Protein AF-A0A963HLE8-F1 (afdb_monomer)

Structure (mmCIF, N/CA/C/O backbone):
data_AF-A0A963HLE8-F1
#
_entry.id   AF-A0A963HLE8-F1
#
loop_
_atom_site.group_PDB
_atom_site.id
_atom_site.type_symbol
_atom_site.label_atom_id
_atom_site.label_alt_id
_atom_site.label_comp_id
_atom_site.label_asym_id
_atom_site.label_entity_id
_atom_site.label_seq_id
_atom_site.pdbx_PDB_ins_code
_atom_site.Cartn_x
_atom_site.Cartn_y
_atom_site.Cartn_z
_atom_site.occupancy
_atom_site.B_i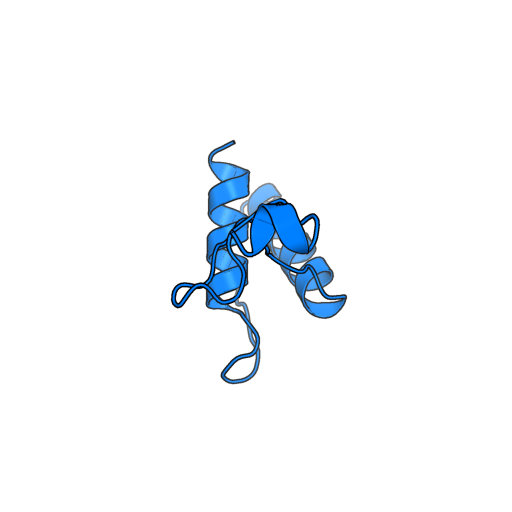so_or_equiv
_atom_site.auth_seq_id
_atom_site.auth_comp_id
_atom_site.auth_asym_id
_atom_site.auth_atom_id
_atom_site.pdbx_PDB_model_num
ATOM 1 N N . MET A 1 1 ? 4.264 4.153 -29.236 1.00 76.31 1 MET A N 1
ATOM 2 C CA . MET A 1 1 ? 5.338 3.329 -29.843 1.00 76.31 1 MET A CA 1
ATOM 3 C C . MET A 1 1 ? 5.453 1.988 -29.130 1.00 76.31 1 MET A C 1
ATOM 5 O O . MET A 1 1 ? 5.121 0.992 -29.747 1.00 76.31 1 MET A O 1
ATOM 9 N N . TYR A 1 2 ? 5.815 1.942 -27.840 1.00 85.25 2 TYR A N 1
ATOM 10 C CA . TYR A 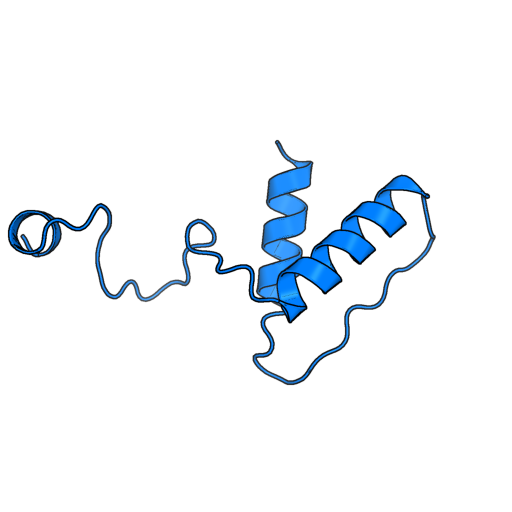1 2 ? 5.811 0.682 -27.076 1.00 85.25 2 TYR A CA 1
ATOM 11 C C . TYR A 1 2 ? 4.405 0.179 -26.727 1.00 85.25 2 TYR A C 1
ATOM 13 O O . TYR A 1 2 ? 4.143 -1.010 -26.848 1.00 85.25 2 TYR A O 1
ATOM 21 N N . GLU A 1 3 ? 3.487 1.076 -26.356 1.00 90.19 3 GLU A N 1
ATOM 22 C CA . GLU A 1 3 ? 2.104 0.710 -26.012 1.00 90.19 3 GLU A CA 1
ATOM 23 C C . GLU A 1 3 ? 1.382 0.030 -27.176 1.00 90.19 3 GLU A C 1
ATOM 25 O O . GLU A 1 3 ? 0.850 -1.060 -27.022 1.00 90.19 3 GLU A O 1
ATOM 30 N N . SER A 1 4 ? 1.450 0.627 -28.366 1.00 89.75 4 SER A N 1
ATOM 31 C CA . SER A 1 4 ? 0.850 0.085 -29.586 1.00 89.75 4 SER A CA 1
ATOM 32 C C . SER A 1 4 ? 1.510 -1.212 -30.063 1.00 89.75 4 SER A C 1
ATOM 34 O O . SER A 1 4 ? 0.828 -2.069 -30.608 1.00 89.75 4 SER A O 1
ATOM 36 N N . PHE A 1 5 ? 2.824 -1.367 -29.867 1.00 92.12 5 PHE A N 1
ATOM 37 C CA . PHE A 1 5 ? 3.559 -2.566 -30.284 1.00 92.12 5 PHE A CA 1
ATOM 38 C C . PHE A 1 5 ? 3.299 -3.768 -29.360 1.00 92.12 5 PHE A C 1
ATOM 40 O O . PHE A 1 5 ? 3.177 -4.888 -29.840 1.00 92.12 5 PHE A O 1
ATOM 47 N N . TYR A 1 6 ? 3.182 -3.538 -28.046 1.00 92.12 6 TYR A N 1
ATOM 48 C CA . TYR A 1 6 ? 2.970 -4.589 -27.039 1.00 92.12 6 TYR A CA 1
ATOM 49 C C . TYR A 1 6 ? 1.519 -4.708 -26.542 1.00 92.12 6 TYR A C 1
ATOM 51 O O . TYR A 1 6 ? 1.243 -5.522 -25.666 1.00 92.12 6 TYR A O 1
ATOM 59 N N . GLY A 1 7 ? 0.594 -3.896 -27.061 1.00 92.69 7 GLY A N 1
ATOM 60 C CA . GLY A 1 7 ? -0.803 -3.880 -26.617 1.00 92.69 7 GLY A CA 1
ATOM 61 C C . GLY A 1 7 ? -0.986 -3.399 -25.172 1.00 92.69 7 GLY A C 1
ATOM 62 O O . GLY A 1 7 ? -1.862 -3.889 -24.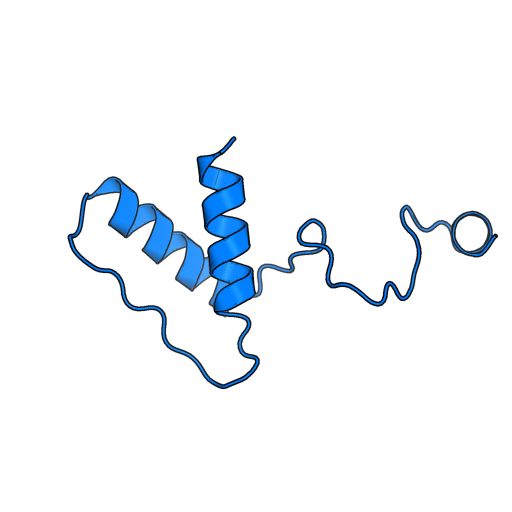465 1.00 92.69 7 GLY A O 1
ATOM 63 N N . LEU A 1 8 ? -0.143 -2.476 -24.700 1.00 90.25 8 LEU A N 1
ATOM 64 C CA . LEU A 1 8 ? -0.246 -1.934 -23.343 1.00 90.25 8 LEU A CA 1
ATOM 65 C C . LEU A 1 8 ? -1.243 -0.777 -23.297 1.00 90.25 8 LEU A C 1
ATOM 67 O O . LEU A 1 8 ? -1.229 0.101 -24.154 1.00 90.25 8 LEU A O 1
ATOM 71 N N . ASN A 1 9 ? -2.038 -0.729 -22.230 1.00 86.94 9 ASN A N 1
ATOM 72 C CA . ASN A 1 9 ? -3.014 0.341 -21.997 1.00 86.94 9 ASN A CA 1
ATOM 73 C C . ASN A 1 9 ? -2.405 1.602 -21.357 1.00 86.94 9 ASN A C 1
ATOM 75 O O . ASN A 1 9 ? -3.107 2.584 -21.138 1.00 86.94 9 ASN A O 1
ATOM 79 N N . ALA A 1 10 ? -1.119 1.565 -21.005 1.00 87.12 10 ALA A N 1
ATOM 80 C CA . ALA A 1 10 ? -0.404 2.679 -20.397 1.00 87.12 10 ALA A CA 1
ATOM 81 C C . ALA A 1 10 ? 1.103 2.558 -20.633 1.00 87.12 10 ALA A C 1
ATOM 83 O O . ALA A 1 10 ? 1.619 1.464 -20.888 1.00 87.12 10 ALA A O 1
ATOM 84 N N . LYS A 1 11 ? 1.815 3.682 -20.482 1.00 87.12 11 LYS A N 1
ATOM 85 C CA . LYS A 1 11 ? 3.266 3.734 -20.676 1.00 87.12 11 LYS A CA 1
ATOM 86 C C . LYS A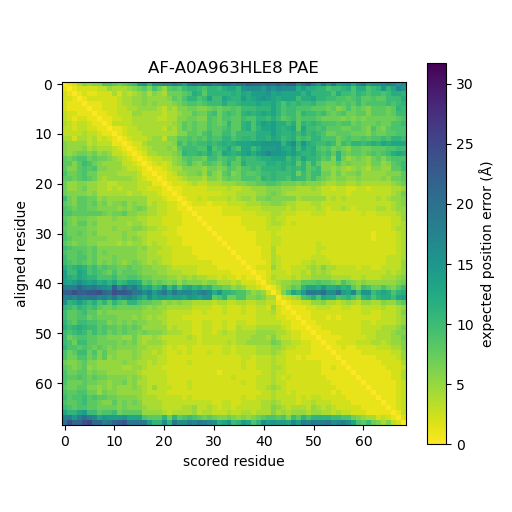 1 11 ? 3.964 2.737 -19.749 1.00 87.12 11 LYS A C 1
ATOM 88 O O . LYS A 1 11 ? 3.813 2.860 -18.530 1.00 87.12 11 LYS A O 1
ATOM 93 N N . PRO A 1 12 ? 4.757 1.798 -20.287 1.00 84.75 12 PRO A N 1
ATOM 94 C CA . PRO A 1 12 ? 5.574 0.928 -19.457 1.00 84.75 12 PRO A CA 1
ATOM 95 C C . PRO A 1 12 ? 6.717 1.723 -18.803 1.00 84.75 12 PRO A C 1
ATOM 97 O O . PRO A 1 12 ? 7.179 2.723 -19.352 1.00 84.75 12 PRO A O 1
ATOM 100 N N . PHE A 1 13 ? 7.183 1.260 -17.637 1.00 81.88 13 PHE A N 1
ATOM 101 C CA . PHE A 1 13 ? 8.368 1.780 -16.929 1.00 81.88 13 PHE A CA 1
ATOM 102 C C . PHE A 1 13 ? 8.304 3.265 -16.531 1.00 81.88 13 PHE A C 1
ATOM 104 O O . PHE A 1 13 ? 9.281 4.005 -16.655 1.00 81.88 13 PHE A O 1
ATOM 111 N N . GLN A 1 14 ? 7.157 3.724 -16.033 1.00 81.69 14 GLN A N 1
ATOM 112 C CA . GLN A 1 14 ? 7.070 5.074 -15.482 1.00 81.69 14 GLN A CA 1
ATOM 113 C C . GLN A 1 14 ? 7.935 5.219 -14.221 1.00 81.69 14 GLN A C 1
ATOM 115 O O . GLN A 1 14 ? 7.935 4.362 -13.342 1.00 81.69 14 GLN A O 1
ATOM 120 N N . LEU A 1 15 ? 8.641 6.348 -14.117 1.00 80.75 15 LEU A N 1
ATOM 121 C CA . LEU A 1 15 ? 9.498 6.681 -12.971 1.00 80.75 15 LEU A CA 1
ATOM 122 C C . LEU A 1 15 ? 8.712 6.927 -11.679 1.00 80.75 15 LEU A C 1
ATOM 124 O O . LEU A 1 15 ? 9.247 6.764 -10.584 1.00 80.75 15 LEU A O 1
ATOM 128 N N . LYS A 1 16 ? 7.454 7.362 -11.795 1.00 80.00 16 LYS A N 1
ATOM 129 C CA . LYS A 1 16 ? 6.592 7.633 -10.646 1.00 80.00 16 LYS A CA 1
ATOM 130 C C . LYS A 1 16 ? 5.642 6.452 -10.445 1.00 80.00 16 LYS A C 1
ATOM 132 O O . LYS A 1 16 ? 5.040 6.011 -11.421 1.00 80.00 16 LYS A O 1
ATOM 137 N N . PRO A 1 17 ? 5.467 5.962 -9.207 1.00 73.06 17 PRO A N 1
ATOM 138 C CA . PRO A 1 17 ? 4.439 4.973 -8.923 1.00 73.06 17 PRO A CA 1
ATOM 139 C C . PRO A 1 17 ? 3.059 5.591 -9.175 1.00 73.06 17 PRO A C 1
ATOM 141 O O . PRO A 1 17 ? 2.701 6.584 -8.539 1.00 73.06 17 PRO A O 1
ATOM 144 N N . ASP A 1 18 ? 2.300 5.003 -10.097 1.00 79.62 18 ASP A N 1
ATOM 145 C CA . ASP A 1 18 ? 0.926 5.404 -10.394 1.00 79.62 18 ASP A CA 1
ATOM 146 C C . ASP A 1 18 ? -0.045 4.650 -9.459 1.00 79.62 18 ASP A C 1
ATOM 148 O O . ASP A 1 18 ? -0.115 3.416 -9.506 1.00 79.62 18 ASP A O 1
ATOM 152 N N . PRO A 1 19 ? -0.803 5.360 -8.597 1.00 74.50 19 PRO A N 1
ATOM 153 C CA . PRO A 1 19 ? -1.763 4.752 -7.674 1.00 74.50 19 PRO A CA 1
ATOM 154 C C . PRO A 1 19 ? -2.843 3.901 -8.352 1.00 74.50 19 PRO A C 1
ATOM 156 O O . PRO A 1 19 ? -3.436 3.043 -7.704 1.00 74.50 19 PRO A O 1
ATOM 159 N N . SER A 1 20 ? -3.118 4.126 -9.637 1.00 79.94 20 SER A N 1
ATOM 160 C CA . SER A 1 20 ? -4.095 3.356 -10.420 1.00 79.94 20 SER A CA 1
ATOM 161 C C . SER A 1 20 ? -3.653 1.912 -10.658 1.00 79.94 20 SER A C 1
ATOM 163 O O . SER A 1 20 ? -4.490 1.051 -10.907 1.00 79.94 20 SER A O 1
ATOM 165 N N . PHE A 1 21 ? -2.358 1.628 -10.504 1.00 83.44 21 PHE A N 1
ATOM 166 C CA . PHE A 1 21 ? -1.782 0.286 -10.590 1.00 83.44 21 PHE A CA 1
ATOM 167 C C . PHE A 1 21 ? -1.582 -0.353 -9.210 1.00 83.44 21 PHE A C 1
ATOM 169 O O . PHE A 1 21 ? -0.732 -1.228 -9.038 1.00 83.44 21 PHE A O 1
ATOM 176 N N . PHE A 1 22 ? -2.343 0.078 -8.198 1.00 87.12 22 PHE A N 1
ATOM 177 C CA . PHE A 1 22 ? -2.278 -0.532 -6.875 1.00 87.12 22 PHE A CA 1
ATOM 178 C C . PHE A 1 22 ? -2.625 -2.026 -6.931 1.00 87.12 22 PHE A C 1
ATOM 180 O O . PHE A 1 22 ? -3.743 -2.417 -7.266 1.00 87.12 22 PHE A O 1
ATOM 187 N N . TYR A 1 23 ? -1.675 -2.869 -6.529 1.00 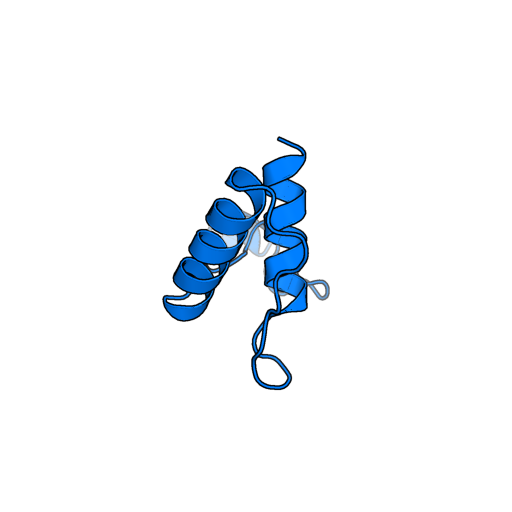88.31 23 TYR A N 1
ATOM 188 C CA . TYR A 1 23 ? -1.896 -4.302 -6.386 1.00 88.31 23 TYR A CA 1
ATOM 189 C C . TYR A 1 23 ? -2.254 -4.651 -4.940 1.00 88.31 23 TYR A C 1
ATOM 191 O O . TYR A 1 23 ? -1.406 -4.660 -4.047 1.00 88.31 23 TYR A O 1
ATOM 199 N N . GLY A 1 24 ? -3.526 -4.976 -4.707 1.00 88.75 24 GLY A N 1
ATOM 200 C CA . GLY A 1 24 ? -4.014 -5.414 -3.402 1.00 88.75 24 GLY A CA 1
ATOM 201 C C . GLY A 1 24 ? -3.570 -6.838 -3.068 1.00 88.75 24 GLY A C 1
ATOM 202 O O . GLY A 1 24 ? -4.357 -7.778 -3.208 1.00 88.75 24 GLY A O 1
ATOM 203 N N . SER A 1 25 ? -2.334 -7.008 -2.593 1.00 91.88 25 SER A N 1
ATOM 204 C CA . SER A 1 25 ? -1.869 -8.292 -2.052 1.00 91.88 25 SER A CA 1
ATOM 205 C C . SER A 1 25 ? -2.770 -8.773 -0.902 1.00 91.88 25 SER A C 1
ATOM 207 O O . SER A 1 25 ? -3.546 -8.003 -0.330 1.00 91.88 25 SER A O 1
ATOM 209 N N . LYS A 1 26 ? -2.657 -10.048 -0.504 1.00 94.00 26 LYS A N 1
ATOM 210 C CA . LYS A 1 26 ? -3.455 -10.600 0.608 1.00 94.00 26 LYS A CA 1
ATOM 211 C C . LYS A 1 26 ? -3.309 -9.776 1.896 1.00 94.00 26 LYS A C 1
ATOM 213 O O . LYS A 1 26 ? -4.307 -9.517 2.566 1.00 94.00 26 LYS A O 1
ATOM 218 N N . GLY A 1 27 ? -2.088 -9.338 2.215 1.00 93.81 27 GLY A N 1
ATOM 219 C CA . GLY A 1 27 ? -1.819 -8.486 3.376 1.00 93.81 27 GLY A CA 1
ATOM 220 C C . GLY A 1 27 ? -2.439 -7.097 3.231 1.00 93.81 27 GLY A C 1
ATOM 221 O O . GLY A 1 27 ? -3.109 -6.623 4.146 1.00 93.81 27 GLY A O 1
ATOM 222 N N . HIS A 1 28 ? -2.300 -6.482 2.054 1.00 94.56 28 HIS A N 1
ATOM 223 C CA . HIS A 1 28 ? -2.867 -5.159 1.783 1.00 94.56 28 HIS A CA 1
ATOM 224 C C . HIS A 1 28 ? -4.397 -5.150 1.821 1.00 94.56 28 HIS A C 1
ATOM 226 O O . HIS A 1 28 ? -4.983 -4.252 2.415 1.00 94.56 28 HIS A O 1
ATOM 232 N N . LYS A 1 29 ? -5.056 -6.162 1.246 1.00 94.25 29 LYS A N 1
ATOM 233 C CA . LYS A 1 29 ? -6.521 -6.300 1.296 1.00 94.25 29 LYS A CA 1
ATOM 234 C C . LYS A 1 29 ? -7.030 -6.412 2.729 1.00 94.25 29 LYS A C 1
ATOM 236 O O . LYS A 1 29 ? -7.993 -5.743 3.084 1.00 94.25 29 LYS A O 1
ATOM 241 N N . ARG A 1 30 ? -6.356 -7.217 3.559 1.00 94.56 30 ARG A N 1
ATOM 242 C CA . ARG A 1 30 ? -6.698 -7.356 4.978 1.00 94.56 30 ARG A CA 1
ATOM 243 C C . ARG A 1 30 ? -6.536 -6.028 5.720 1.00 94.56 30 ARG A C 1
ATOM 245 O O . ARG A 1 30 ? -7.460 -5.615 6.404 1.00 94.56 30 ARG A O 1
ATOM 252 N N . ALA A 1 31 ? -5.395 -5.357 5.561 1.00 95.06 31 ALA A N 1
ATOM 253 C CA . ALA A 1 31 ? -5.147 -4.064 6.198 1.00 95.06 31 ALA A CA 1
ATOM 254 C C . ALA A 1 31 ? -6.181 -3.004 5.783 1.00 95.06 31 ALA A C 1
ATOM 256 O O . ALA A 1 31 ? -6.686 -2.281 6.635 1.00 95.06 31 ALA A O 1
ATOM 257 N N . MET A 1 32 ? -6.537 -2.950 4.495 1.00 93.88 32 MET A N 1
ATOM 258 C CA . MET A 1 32 ? -7.561 -2.035 3.987 1.00 93.88 32 MET A CA 1
ATOM 259 C C . MET A 1 32 ? -8.936 -2.308 4.610 1.00 93.88 32 MET A C 1
ATOM 261 O O . MET A 1 32 ? -9.579 -1.370 5.057 1.00 93.88 32 MET A O 1
ATOM 265 N N . ALA A 1 33 ? -9.351 -3.575 4.719 1.00 93.06 33 ALA A N 1
ATOM 266 C CA . ALA A 1 33 ? -10.628 -3.927 5.343 1.00 93.06 33 ALA A CA 1
ATOM 267 C C . ALA A 1 33 ? -10.704 -3.489 6.819 1.00 93.06 33 ALA A C 1
ATOM 269 O O . ALA A 1 33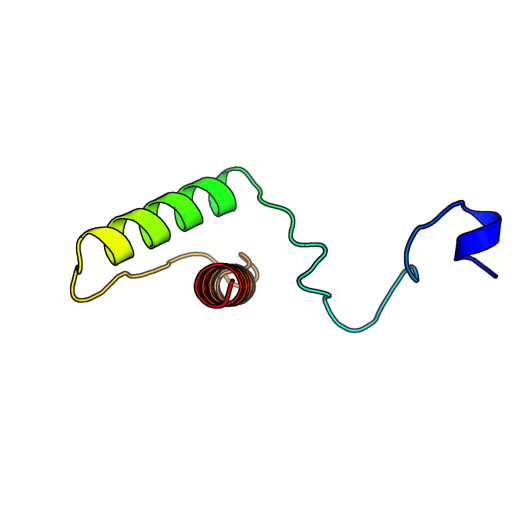 ? -11.736 -2.992 7.256 1.00 93.06 33 ALA A O 1
ATOM 270 N N . TYR A 1 34 ? -9.608 -3.624 7.578 1.00 92.56 34 TYR A N 1
ATOM 271 C CA . TYR A 1 34 ? -9.551 -3.131 8.960 1.00 92.56 34 TYR A CA 1
ATOM 272 C C . TYR A 1 34 ? -9.628 -1.606 9.047 1.00 92.56 34 TYR A C 1
ATOM 274 O O . TYR A 1 34 ? -10.293 -1.084 9.934 1.00 92.56 34 TYR A O 1
ATOM 282 N N . LEU A 1 35 ? -8.970 -0.895 8.129 1.00 92.75 35 LEU A N 1
ATOM 283 C CA . LEU A 1 35 ? -9.027 0.565 8.076 1.00 92.75 35 LEU A CA 1
ATOM 284 C C . LEU A 1 35 ? -10.433 1.062 7.737 1.00 92.75 35 LEU A C 1
ATOM 286 O O . LEU A 1 35 ? -10.945 1.940 8.421 1.00 92.75 35 LEU A O 1
ATOM 290 N N . GLU A 1 36 ? -11.070 0.476 6.723 1.00 90.81 36 GLU A N 1
ATOM 291 C CA . GLU A 1 36 ? -12.451 0.792 6.336 1.00 90.81 36 GLU A CA 1
ATOM 292 C C . GLU A 1 36 ? -13.427 0.505 7.487 1.00 90.81 36 GLU A C 1
ATOM 294 O O . GLU A 1 36 ? -14.281 1.335 7.801 1.00 90.81 36 GLU A O 1
ATOM 299 N N . TYR A 1 37 ? -13.257 -0.631 8.170 1.00 90.88 37 TYR A N 1
ATOM 300 C CA . TYR A 1 37 ? -14.064 -0.973 9.337 1.00 90.88 37 TYR A CA 1
ATOM 301 C C . TYR A 1 37 ? -13.868 0.026 10.484 1.00 90.88 37 TYR A C 1
ATOM 303 O O . TYR A 1 37 ? -14.851 0.581 10.971 1.00 90.88 37 TYR A O 1
ATOM 311 N N . GLY A 1 38 ? -12.624 0.311 10.882 1.00 90.19 38 GLY A N 1
ATOM 312 C CA . GLY A 1 38 ? -12.343 1.238 11.982 1.00 90.19 38 GLY A CA 1
ATOM 313 C C . GLY A 1 38 ? -12.841 2.661 11.703 1.00 90.19 38 GLY A C 1
ATOM 314 O O . GLY A 1 38 ? -13.384 3.306 12.599 1.00 90.19 38 GLY A O 1
ATOM 315 N N . LEU A 1 39 ? -12.758 3.115 10.445 1.00 88.75 39 LEU A N 1
ATOM 316 C CA . LEU A 1 39 ? -13.362 4.378 10.011 1.00 88.75 39 LEU A CA 1
ATOM 317 C C . LEU A 1 39 ? -14.888 4.367 10.157 1.00 88.75 39 LEU A C 1
ATOM 319 O O . LEU A 1 39 ? -15.453 5.343 10.640 1.00 88.75 39 LEU A O 1
ATOM 323 N N . SER A 1 40 ? -15.555 3.268 9.784 1.00 87.12 40 SER A N 1
ATOM 324 C CA . SER A 1 40 ? -17.018 3.150 9.899 1.00 87.12 40 SER A CA 1
ATOM 325 C C . SER A 1 40 ? -17.524 3.162 11.346 1.00 87.12 40 SER A C 1
ATOM 327 O O . SER A 1 40 ? -18.643 3.598 11.596 1.00 87.12 40 SER A O 1
ATOM 329 N N . GLN A 1 41 ? -16.707 2.688 12.292 1.00 88.31 41 GLN A N 1
ATOM 330 C CA . GLN A 1 41 ? -17.042 2.646 13.719 1.00 88.31 41 GLN A CA 1
ATOM 331 C C . GLN A 1 41 ? -16.698 3.950 14.457 1.00 88.31 41 GLN A C 1
ATOM 333 O O . GLN A 1 41 ? -17.116 4.128 15.598 1.00 88.31 41 GLN A O 1
ATOM 338 N N . GLY A 1 42 ? -15.942 4.860 13.830 1.00 82.88 42 GLY A N 1
ATOM 339 C CA . GLY A 1 42 ? -15.469 6.085 14.478 1.00 82.88 42 GLY A CA 1
ATOM 340 C C . GLY A 1 42 ? -14.420 5.832 15.566 1.00 82.88 42 GLY A C 1
ATOM 341 O O . GLY A 1 42 ? -14.352 6.589 16.535 1.00 82.88 42 GLY A O 1
ATOM 342 N N . GLU A 1 43 ? -13.615 4.770 15.441 1.00 73.31 43 GLU A N 1
ATOM 343 C CA . GLU A 1 43 ? -12.526 4.514 16.388 1.00 73.31 43 GLU A CA 1
ATOM 344 C C . GLU A 1 43 ? -11.493 5.655 16.355 1.00 73.31 43 GLU A C 1
ATOM 346 O O . GLU A 1 43 ? -11.091 6.130 15.293 1.00 73.31 43 GLU A O 1
ATOM 351 N N . GLY A 1 44 ? -11.052 6.107 17.534 1.00 76.81 44 GLY A N 1
ATOM 352 C CA . GLY A 1 44 ? -10.248 7.328 17.666 1.00 76.81 44 GLY A CA 1
ATOM 353 C C . GLY A 1 44 ? -8.834 7.253 17.076 1.00 76.81 44 GLY A C 1
ATOM 354 O O . GLY A 1 44 ? -8.271 8.289 16.727 1.00 76.81 44 GLY A O 1
ATOM 355 N N . PHE A 1 45 ? -8.240 6.061 16.952 1.00 87.19 45 PHE A N 1
ATOM 356 C CA . PHE A 1 45 ? -6.933 5.883 16.314 1.00 87.19 45 PHE A CA 1
ATOM 357 C C . PHE A 1 45 ? -6.764 4.472 15.741 1.00 87.19 45 PHE A C 1
ATOM 359 O O . PHE A 1 45 ? -7.052 3.481 16.403 1.00 87.19 45 PHE A O 1
ATOM 366 N N . ILE A 1 46 ? -6.222 4.379 14.524 1.00 89.69 46 ILE A N 1
ATOM 367 C CA . ILE A 1 46 ? -5.864 3.107 13.883 1.00 89.69 46 ILE A CA 1
ATOM 368 C C . ILE A 1 46 ? -4.369 3.127 13.573 1.00 89.69 46 ILE A C 1
ATOM 370 O O . ILE A 1 46 ? -3.859 4.081 12.985 1.00 89.69 46 ILE A O 1
ATOM 374 N N . VAL A 1 47 ? -3.654 2.063 13.944 1.00 91.75 47 VAL A N 1
ATOM 375 C CA . VAL A 1 47 ? -2.207 1.945 13.719 1.00 91.75 47 VAL A CA 1
ATOM 376 C C . VAL A 1 47 ? -1.929 0.928 12.615 1.00 91.75 47 VAL A C 1
ATOM 378 O O . VAL A 1 47 ? -2.230 -0.255 12.755 1.00 91.75 47 VAL A O 1
ATOM 381 N N . LEU A 1 48 ? -1.301 1.376 11.524 1.00 92.81 48 LEU A N 1
ATOM 382 C CA . LEU A 1 48 ? -0.835 0.505 10.442 1.00 92.81 48 LEU A CA 1
ATOM 383 C C . LEU A 1 48 ? 0.659 0.191 10.603 1.00 92.81 48 LEU A C 1
ATOM 385 O O . LEU A 1 48 ? 1.512 1.056 10.394 1.00 92.81 48 LEU A O 1
ATOM 389 N N . THR A 1 49 ? 0.984 -1.063 10.909 1.00 93.75 49 THR A N 1
ATOM 390 C CA . THR A 1 49 ? 2.366 -1.539 11.075 1.00 93.75 49 THR A CA 1
ATOM 391 C C . THR A 1 49 ? 2.847 -2.355 9.872 1.00 93.75 49 THR A C 1
ATOM 393 O O . THR A 1 49 ? 2.067 -2.832 9.049 1.00 93.75 49 THR A O 1
ATOM 396 N N . GLY A 1 50 ? 4.167 -2.474 9.732 1.00 93.94 50 GLY A N 1
ATOM 397 C CA . GLY A 1 50 ? 4.813 -3.247 8.671 1.00 93.94 50 GLY A CA 1
ATOM 398 C C . GLY A 1 50 ? 6.249 -2.792 8.438 1.00 93.94 50 GLY A C 1
ATOM 399 O O . GLY A 1 50 ? 6.629 -1.693 8.846 1.00 93.94 50 GLY A O 1
ATOM 400 N N . GLU A 1 51 ? 7.037 -3.606 7.747 1.00 96.31 51 GLU A N 1
ATOM 401 C CA . GLU A 1 51 ? 8.447 -3.324 7.455 1.00 96.31 51 GLU A CA 1
ATOM 402 C C . GLU A 1 51 ? 8.645 -2.128 6.503 1.00 96.31 51 GLU A C 1
ATOM 404 O O . GLU A 1 51 ? 7.697 -1.580 5.914 1.00 96.31 51 GLU A O 1
ATOM 409 N N . VAL A 1 52 ? 9.896 -1.681 6.363 1.00 95.19 52 VAL A N 1
ATOM 410 C CA . VAL A 1 52 ? 10.280 -0.687 5.351 1.00 95.19 52 VAL A CA 1
ATOM 411 C C . VAL A 1 52 ? 9.964 -1.255 3.966 1.00 95.19 52 VAL A C 1
ATOM 413 O O . VAL A 1 52 ? 10.233 -2.413 3.683 1.00 95.19 52 VAL A O 1
ATOM 416 N N . GLY A 1 53 ? 9.323 -0.458 3.111 1.00 90.25 53 GLY A N 1
ATOM 417 C CA . GLY A 1 53 ? 8.906 -0.919 1.783 1.00 90.25 53 GLY A CA 1
ATOM 418 C C . GLY A 1 53 ? 7.627 -1.768 1.748 1.00 90.25 53 GLY A C 1
ATOM 419 O O . GLY A 1 53 ? 7.147 -2.060 0.660 1.00 90.25 53 GLY A O 1
ATOM 420 N N . ALA A 1 54 ? 6.979 -2.069 2.884 1.00 92.94 54 ALA A N 1
ATOM 421 C CA . ALA A 1 54 ? 5.738 -2.867 2.920 1.00 92.94 54 ALA A CA 1
ATOM 422 C C . ALA A 1 54 ? 4.501 -2.194 2.270 1.00 92.94 54 ALA A C 1
ATOM 424 O O . ALA A 1 54 ? 3.404 -2.752 2.269 1.00 92.94 54 ALA A O 1
ATOM 425 N N . GLY A 1 55 ? 4.645 -0.979 1.730 1.00 91.56 55 GLY A N 1
ATOM 426 C CA . GLY A 1 55 ? 3.567 -0.269 1.037 1.00 91.56 55 GLY A CA 1
ATOM 427 C C . GLY A 1 55 ? 2.587 0.477 1.948 1.00 91.56 55 GLY A C 1
ATOM 428 O O . GLY A 1 55 ? 1.505 0.829 1.491 1.00 91.56 55 GLY A O 1
ATOM 429 N N . LYS A 1 56 ? 2.951 0.764 3.208 1.00 94.81 56 LYS A N 1
ATOM 430 C CA . LYS A 1 56 ? 2.095 1.484 4.178 1.00 94.81 56 LYS A CA 1
ATOM 431 C C . LYS A 1 56 ? 1.557 2.815 3.628 1.00 94.81 56 LYS A C 1
ATOM 433 O O . LYS A 1 56 ? 0.353 3.045 3.621 1.00 94.81 56 LYS A O 1
ATOM 438 N N . THR A 1 57 ? 2.440 3.662 3.097 1.00 91.94 57 THR A N 1
ATOM 439 C CA . THR A 1 57 ? 2.068 4.956 2.496 1.00 91.94 57 THR A CA 1
ATOM 440 C C . THR A 1 57 ? 1.192 4.786 1.256 1.00 91.94 57 THR A C 1
ATOM 442 O O . THR A 1 57 ? 0.244 5.540 1.059 1.00 91.94 57 THR A O 1
ATOM 445 N N . THR A 1 58 ? 1.476 3.780 0.425 1.00 91.25 58 THR A N 1
ATOM 446 C CA . THR A 1 58 ? 0.661 3.461 -0.755 1.00 91.25 58 THR A CA 1
ATOM 447 C C . THR A 1 58 ? -0.755 3.056 -0.351 1.00 91.25 58 THR A C 1
ATOM 449 O O . THR A 1 58 ? -1.721 3.488 -0.972 1.00 91.25 58 THR A O 1
ATOM 452 N N . LEU A 1 59 ? -0.880 2.278 0.725 1.00 92.19 59 LEU A N 1
ATOM 453 C CA . LEU A 1 59 ? -2.159 1.819 1.251 1.00 92.19 59 LEU A CA 1
ATOM 454 C C . LEU A 1 59 ? -3.003 2.982 1.793 1.00 92.19 59 LEU A C 1
ATOM 456 O O . LEU A 1 59 ? -4.187 3.056 1.481 1.00 92.19 59 LEU A O 1
ATOM 460 N N . MET A 1 60 ? -2.381 3.932 2.503 1.00 91.94 60 MET A N 1
ATOM 461 C CA . MET A 1 60 ? -3.036 5.174 2.943 1.00 91.94 60 MET A CA 1
ATOM 462 C C . MET A 1 60 ? -3.524 6.028 1.770 1.00 91.94 60 MET A C 1
ATOM 464 O O . MET A 1 60 ? -4.662 6.480 1.770 1.00 91.94 60 MET A O 1
ATOM 468 N N . ARG A 1 61 ? -2.701 6.213 0.729 1.00 90.56 61 ARG A N 1
ATOM 469 C CA . ARG A 1 61 ? -3.119 6.953 -0.477 1.00 90.56 61 ARG A CA 1
ATOM 470 C C . ARG A 1 61 ? -4.321 6.305 -1.161 1.00 90.56 61 ARG A C 1
ATOM 472 O O . ARG A 1 61 ? -5.214 7.009 -1.615 1.00 90.56 61 ARG A O 1
ATOM 479 N N . ASN A 1 62 ? -4.345 4.975 -1.222 1.00 90.44 62 ASN A N 1
ATOM 480 C CA . ASN A 1 62 ? -5.473 4.248 -1.794 1.00 90.44 62 ASN A CA 1
ATOM 481 C C . ASN A 1 62 ? -6.746 4.389 -0.943 1.00 90.44 62 ASN A C 1
ATOM 483 O O . ASN A 1 62 ? -7.834 4.496 -1.498 1.00 90.44 62 ASN A O 1
ATOM 487 N N . LEU A 1 63 ? -6.609 4.425 0.387 1.00 91.12 63 LEU A N 1
ATOM 488 C CA . LEU A 1 63 ? -7.724 4.676 1.299 1.00 91.12 63 LEU A CA 1
ATOM 489 C C . LEU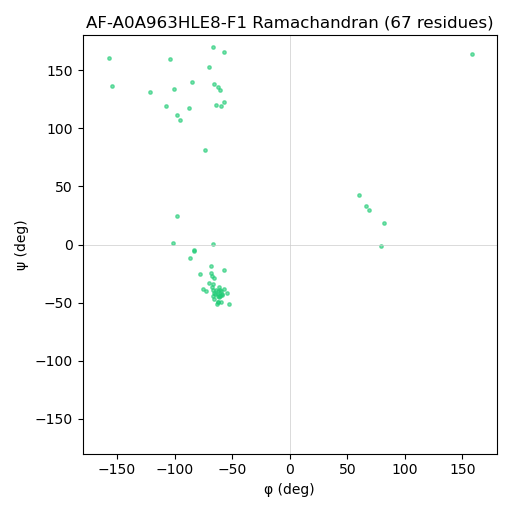 A 1 63 ? -8.320 6.073 1.075 1.00 91.12 63 LEU A C 1
ATOM 491 O O . LEU A 1 63 ? -9.521 6.182 0.866 1.00 91.12 63 LEU A O 1
ATOM 495 N N . PHE A 1 64 ? -7.492 7.123 1.036 1.00 90.25 64 PHE A N 1
ATOM 496 C CA . PHE A 1 64 ? -7.975 8.487 0.781 1.00 90.25 64 PHE A CA 1
ATOM 497 C C . PHE A 1 64 ? -8.687 8.608 -0.565 1.00 90.25 64 PHE A C 1
ATOM 499 O O . PHE A 1 64 ? -9.789 9.138 -0.623 1.00 90.25 64 PHE A O 1
ATOM 506 N N . ARG A 1 65 ? -8.127 8.012 -1.626 1.00 87.94 65 ARG A N 1
ATOM 507 C CA . ARG A 1 65 ? -8.768 7.991 -2.948 1.00 87.94 65 ARG A CA 1
ATOM 508 C C . ARG A 1 65 ? -10.168 7.364 -2.917 1.00 87.94 65 ARG A C 1
ATOM 510 O O . ARG A 1 65 ? -11.049 7.827 -3.632 1.00 87.94 65 ARG A O 1
ATOM 517 N N . LYS A 1 66 ? -10.365 6.307 -2.121 1.00 85.75 66 LYS A N 1
ATOM 518 C CA . LYS A 1 66 ? -11.679 5.669 -1.948 1.00 85.75 66 LYS 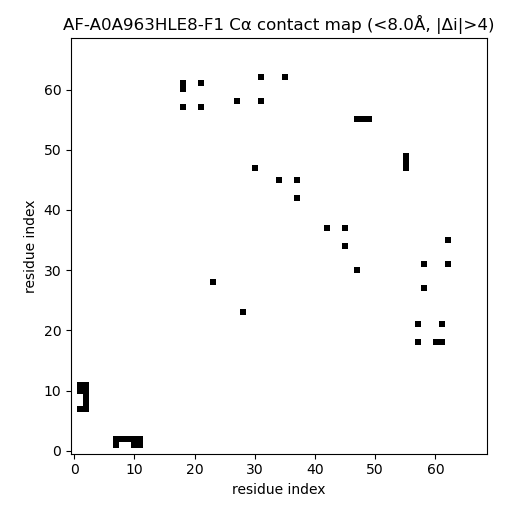A CA 1
ATOM 519 C C . LYS A 1 66 ? -12.670 6.536 -1.174 1.00 85.75 66 LYS A C 1
ATOM 521 O O . LYS A 1 66 ? -13.854 6.425 -1.436 1.00 85.75 66 LYS A O 1
ATOM 526 N N . LEU A 1 67 ? -12.198 7.335 -0.217 1.00 86.38 67 LEU A N 1
ATOM 527 C CA . LEU A 1 67 ? -13.044 8.225 0.586 1.00 86.38 67 LEU A CA 1
ATOM 528 C C . LEU A 1 67 ? -13.446 9.500 -0.171 1.00 86.38 67 LEU A C 1
ATOM 530 O O . LEU A 1 67 ? -14.457 10.107 0.157 1.00 86.38 67 LEU A O 1
ATOM 534 N N . GLU A 1 68 ? -12.647 9.914 -1.157 1.00 80.94 68 GLU A N 1
ATOM 535 C CA . GLU A 1 68 ? -12.925 11.056 -2.042 1.00 80.94 68 GLU A CA 1
ATOM 536 C C . GLU A 1 68 ? -13.855 10.713 -3.225 1.00 80.94 68 GLU A C 1
ATOM 538 O O . GLU A 1 68 ? -14.206 11.608 -3.994 1.00 80.94 68 GLU A O 1
ATOM 543 N N . SER A 1 69 ? -14.219 9.435 -3.401 1.00 60.38 69 SER A N 1
ATOM 544 C CA . SER A 1 69 ? -15.139 8.949 -4.449 1.00 60.38 69 SER A CA 1
ATOM 545 C C . SER A 1 69 ? -16.540 8.721 -3.896 1.00 60.38 69 SER A C 1
ATOM 547 O O . SER A 1 69 ? -17.500 8.988 -4.649 1.00 60.38 69 SER A O 1
#

Solvent-accessible surface 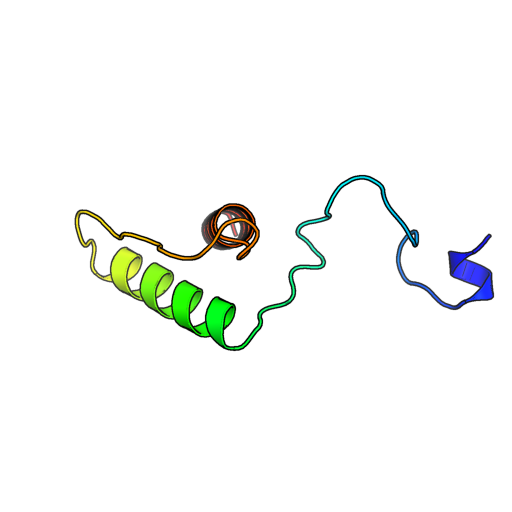area (backbone atoms only — not comparable to full-atom values): 4650 Å² total; per-residue (Å²): 111,67,31,77,73,71,72,44,94,56,80,78,87,62,94,63,91,59,78,90,70,67,76,73,44,77,68,52,47,54,55,48,52,52,51,56,48,40,59,74,71,64,59,92,77,85,86,89,85,75,64,91,87,67,45,65,69,60,51,51,53,54,50,53,57,60,74,76,103

Secondary structure (DSSP, 8-state):
-HHHHHT-SS-TT-SSPPGGG----HHHHHHHHHHHHHHHHT-S-------TTSSHHHHHHHHHHHH--

Sequence (69 aa):
MYESFYGLNAKPFQLKPDPSFFYGSKGHKRAMAYLEYGLSQGEGFIVLTGEVGAGKTTLMRNLFRKLES

Foldseek 3Di:
DVCVVVVNPDDPPDPDDDLVPDDCDPVLVVLLVVVVVCVVVVPPDDDDDDDVPPCPVSSVVNSVVVVVD

Radius of gyration: 15.49 Å; Cα contacts (8 Å, |Δi|>4): 25; chains: 1; bounding box: 27×22×48 Å

Mean predicted aligned error: 5.58 Å

pLDDT: mean 88.03, std 6.55, range [60.38, 96.31]